Protein AF-A0A3G8X6A3-F1 (afdb_monomer_lite)

Foldseek 3Di:
DDDPPPPPVDVVVPPLVPDDDVVVLVVLLVCCVVVVDPLVRSCVVSVHDSVVNVVSNVVVVVVVVVVVVVVVVVVVVPPD

Structure (mmCIF, N/CA/C/O backbone):
data_AF-A0A3G8X6A3-F1
#
_entry.id   AF-A0A3G8X6A3-F1
#
loop_
_atom_site.group_PDB
_atom_site.id
_atom_site.type_symbol
_atom_site.label_atom_id
_atom_site.label_alt_id
_atom_site.label_comp_id
_atom_site.label_asym_id
_atom_site.label_entity_id
_atom_site.label_seq_id
_atom_site.pdbx_PDB_ins_code
_atom_site.Cartn_x
_atom_site.Cartn_y
_atom_site.Cartn_z
_atom_site.occupancy
_atom_site.B_iso_or_equiv
_atom_site.auth_seq_id
_atom_site.auth_comp_id
_atom_site.auth_asym_id
_atom_site.auth_atom_id
_atom_site.pdbx_PDB_model_num
ATOM 1 N N . MET A 1 1 ? -20.837 25.355 -44.149 1.00 36.72 1 MET A N 1
ATOM 2 C CA . MET A 1 1 ? -21.321 24.002 -43.789 1.00 36.72 1 MET A CA 1
ATOM 3 C C . MET A 1 1 ? -20.400 23.434 -42.721 1.00 36.72 1 MET A C 1
ATOM 5 O O . MET A 1 1 ? -19.211 23.327 -42.974 1.00 36.72 1 MET A O 1
ATOM 9 N N . ALA A 1 2 ? -20.907 23.156 -41.519 1.00 47.00 2 ALA A N 1
ATOM 10 C CA . ALA A 1 2 ? -20.106 22.610 -40.423 1.00 47.00 2 ALA A CA 1
ATOM 11 C C . ALA A 1 2 ? -20.166 21.076 -40.440 1.00 47.00 2 ALA A C 1
ATOM 13 O O . ALA A 1 2 ? -21.195 20.495 -40.096 1.00 47.00 2 ALA A O 1
ATOM 14 N N . THR A 1 3 ? -19.075 20.408 -40.813 1.00 51.06 3 THR A N 1
ATOM 15 C CA . THR A 1 3 ? -18.946 18.954 -40.652 1.00 51.06 3 THR A CA 1
ATOM 16 C C . THR A 1 3 ? -18.356 18.663 -39.277 1.00 51.06 3 THR A C 1
ATOM 18 O O . THR A 1 3 ? -17.148 18.736 -39.072 1.00 51.06 3 THR A O 1
ATOM 21 N N . LYS A 1 4 ? -19.225 18.356 -38.308 1.00 52.41 4 LYS A N 1
ATOM 22 C CA . LYS A 1 4 ? -18.822 17.856 -36.988 1.00 52.41 4 LYS A CA 1
ATOM 23 C C . LYS A 1 4 ? -18.248 16.443 -37.149 1.00 52.41 4 LYS A C 1
ATOM 25 O O . LYS A 1 4 ? -18.996 15.468 -37.083 1.00 52.41 4 LYS A O 1
ATOM 30 N N . SER A 1 5 ? -16.936 16.313 -37.345 1.00 55.28 5 SER A N 1
ATOM 31 C CA . SER A 1 5 ? -16.255 15.040 -37.111 1.00 55.28 5 SER A CA 1
ATOM 32 C C . SER A 1 5 ? -16.285 14.784 -35.609 1.00 55.28 5 SER A C 1
ATOM 34 O O . SER A 1 5 ? -15.602 15.422 -34.814 1.00 55.28 5 SER A O 1
ATOM 36 N N . LYS A 1 6 ? -17.185 13.894 -35.199 1.00 54.38 6 LYS A N 1
ATOM 37 C CA . LYS A 1 6 ? -17.290 13.421 -33.824 1.00 54.38 6 LYS A CA 1
ATOM 38 C C . LYS A 1 6 ? -16.033 12.602 -33.549 1.00 54.38 6 LYS A C 1
ATOM 40 O O . LYS A 1 6 ? -16.021 11.405 -33.833 1.00 54.38 6 LYS A O 1
ATOM 45 N N . ASP A 1 7 ? -14.992 13.258 -33.042 1.00 54.94 7 ASP A N 1
ATOM 46 C CA . ASP A 1 7 ? -13.777 12.627 -32.535 1.00 54.94 7 ASP A CA 1
ATOM 47 C C . ASP A 1 7 ? -14.161 11.696 -31.389 1.00 54.94 7 ASP A C 1
ATOM 49 O O . ASP A 1 7 ? -14.180 12.048 -30.208 1.00 54.94 7 ASP A O 1
ATOM 53 N N . LYS A 1 8 ? -14.533 10.469 -31.753 1.00 55.72 8 LYS A N 1
ATOM 54 C CA . LYS A 1 8 ? -14.662 9.355 -30.828 1.00 55.72 8 LYS A CA 1
ATOM 55 C C . LYS A 1 8 ? -13.242 9.009 -30.404 1.00 55.72 8 LYS A C 1
ATOM 57 O O . LYS A 1 8 ? -12.632 8.086 -30.939 1.00 55.72 8 LYS A O 1
ATOM 62 N N . THR A 1 9 ? -12.705 9.777 -29.462 1.00 54.47 9 THR A N 1
ATOM 63 C CA . THR A 1 9 ? -11.517 9.404 -28.700 1.00 54.47 9 THR A CA 1
ATOM 64 C C . THR A 1 9 ? -11.752 7.979 -28.202 1.00 54.47 9 THR A C 1
ATOM 66 O O . THR A 1 9 ? -12.648 7.728 -27.393 1.00 54.47 9 THR A O 1
ATOM 69 N N . LYS A 1 10 ? -11.036 7.016 -28.802 1.00 60.84 10 LYS A N 1
ATOM 70 C CA . LYS A 1 10 ? -11.180 5.582 -28.520 1.00 60.84 10 LYS A CA 1
ATOM 71 C C . LYS A 1 10 ? -11.140 5.392 -27.008 1.00 60.84 10 LYS A C 1
ATOM 73 O O . LYS A 1 10 ? -10.202 5.839 -26.368 1.00 60.84 10 LYS A O 1
ATOM 78 N N . ILE A 1 11 ? -12.104 4.681 -26.431 1.00 52.78 11 ILE A N 1
ATOM 79 C CA . ILE A 1 11 ? -12.140 4.381 -24.986 1.00 52.78 11 ILE A CA 1
ATOM 80 C C . ILE A 1 11 ? -10.808 3.764 -24.502 1.00 52.78 11 ILE A C 1
ATOM 82 O O . ILE A 1 11 ? -10.411 3.981 -23.368 1.00 52.78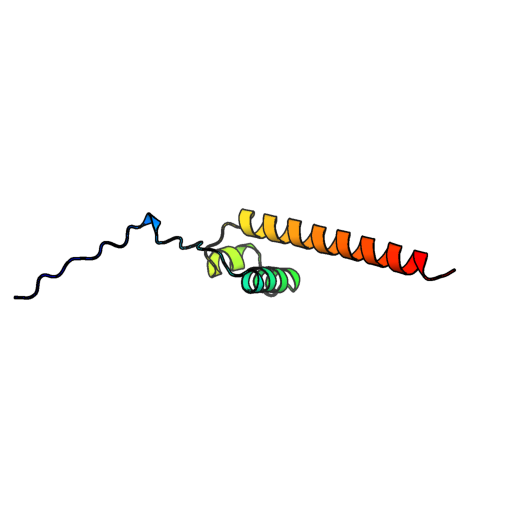 11 ILE A O 1
ATOM 86 N N . ALA A 1 12 ? -10.050 3.105 -25.384 1.00 51.38 12 ALA A N 1
ATOM 87 C CA . ALA A 1 12 ? -8.695 2.612 -25.126 1.00 51.38 12 ALA A CA 1
ATOM 88 C C . ALA A 1 12 ? -7.629 3.697 -24.817 1.00 51.38 12 ALA A C 1
ATOM 90 O O . ALA A 1 12 ? -6.629 3.390 -24.170 1.00 51.38 12 ALA A O 1
ATOM 91 N N . THR A 1 13 ? -7.805 4.953 -25.255 1.00 54.41 13 THR A N 1
ATOM 92 C CA . THR A 1 13 ? -6.921 6.080 -24.886 1.00 54.41 13 THR A CA 1
ATOM 93 C C . THR A 1 13 ? -7.298 6.696 -23.543 1.00 54.41 13 THR A C 1
ATOM 95 O O . THR A 1 13 ? -6.456 7.315 -22.894 1.00 54.41 13 THR A O 1
ATOM 98 N N . ARG A 1 14 ? -8.525 6.454 -23.063 1.00 56.31 14 ARG A N 1
ATOM 99 C CA . ARG A 1 14 ? -8.888 6.661 -21.664 1.00 56.31 14 ARG A CA 1
ATOM 100 C C . ARG A 1 14 ? -8.233 5.540 -20.871 1.00 56.31 14 ARG A C 1
ATOM 102 O O . ARG A 1 14 ? -8.834 4.507 -20.612 1.00 56.31 14 ARG A O 1
ATOM 109 N N . LYS A 1 15 ? -6.970 5.723 -20.499 1.00 55.75 15 LYS A N 1
ATOM 110 C CA . LYS A 1 15 ? -6.401 5.017 -19.353 1.00 55.75 15 LYS A CA 1
ATOM 111 C C . LYS A 1 15 ? -6.863 5.816 -18.129 1.00 55.75 15 LYS A C 1
ATOM 113 O O . LYS A 1 15 ? -6.173 6.769 -17.787 1.00 55.75 15 LYS A O 1
ATOM 118 N N . PRO A 1 16 ? -8.004 5.516 -17.473 1.00 55.31 16 PRO A N 1
ATOM 119 C CA . PRO A 1 16 ? -8.350 6.189 -16.215 1.00 55.31 16 PRO A CA 1
ATOM 120 C C . PRO A 1 16 ? -7.280 5.925 -15.142 1.00 55.31 16 PRO A C 1
ATOM 122 O O . PRO A 1 16 ? -7.074 6.732 -14.250 1.00 55.31 16 PRO A O 1
ATOM 125 N N . TRP A 1 17 ? -6.530 4.831 -15.301 1.00 54.53 17 TRP A N 1
ATOM 126 C CA . TRP A 1 17 ? -5.329 4.471 -14.540 1.00 54.53 17 TRP A CA 1
ATOM 127 C C . TRP A 1 17 ? -4.036 4.974 -15.193 1.00 54.53 17 TRP A C 1
ATOM 129 O O . TRP A 1 17 ? -2.960 4.425 -14.948 1.00 54.53 17 TRP A O 1
ATOM 139 N N . GLY A 1 18 ? -4.143 5.928 -16.120 1.00 59.03 18 GLY A N 1
ATOM 140 C CA . GLY A 1 18 ? -3.045 6.493 -16.887 1.00 59.03 18 GLY A CA 1
ATOM 141 C C . GLY A 1 18 ? -2.024 7.076 -15.933 1.00 59.03 18 GLY A C 1
ATOM 142 O O . GLY A 1 18 ? -2.245 8.152 -15.404 1.00 59.03 18 GLY A O 1
ATOM 143 N N . ARG A 1 19 ? -0.975 6.282 -15.681 1.00 64.19 19 ARG A N 1
ATOM 144 C CA . ARG A 1 19 ? 0.221 6.563 -14.879 1.00 64.19 19 ARG A CA 1
ATOM 145 C C . ARG A 1 19 ? 0.016 7.717 -13.892 1.00 64.19 19 ARG A C 1
ATOM 147 O O . ARG A 1 19 ? 0.378 8.846 -14.200 1.00 64.19 19 ARG A O 1
ATOM 154 N N . LEU A 1 20 ? -0.509 7.410 -12.696 1.00 74.81 20 LEU A N 1
ATOM 155 C CA . LEU A 1 20 ? -0.274 8.287 -11.543 1.00 74.81 20 LEU A CA 1
ATOM 156 C C . LEU A 1 20 ? 1.218 8.647 -11.534 1.00 74.81 20 LEU A C 1
ATOM 158 O O . LEU A 1 20 ? 2.049 7.736 -11.679 1.00 74.81 20 LEU A O 1
ATOM 162 N N . SER A 1 21 ? 1.531 9.938 -11.392 1.00 81.88 21 SER A N 1
ATOM 163 C CA . SER A 1 21 ? 2.910 10.378 -11.187 1.00 81.88 21 SER A CA 1
ATOM 164 C C . SER A 1 21 ? 3.480 9.682 -9.957 1.00 81.88 21 SER A C 1
ATOM 166 O O . SER A 1 21 ? 2.734 9.323 -9.038 1.00 81.88 21 SER A O 1
ATOM 168 N N . ASP A 1 22 ? 4.786 9.439 -9.955 1.00 82.81 22 ASP A N 1
ATOM 169 C CA . ASP A 1 22 ? 5.429 8.763 -8.830 1.00 82.81 22 ASP A CA 1
ATOM 170 C C . ASP A 1 22 ? 5.271 9.581 -7.536 1.00 82.81 22 ASP A C 1
ATOM 172 O O . ASP A 1 22 ? 4.892 9.003 -6.520 1.00 82.81 22 ASP A O 1
ATOM 176 N N . ASP A 1 23 ? 5.309 10.916 -7.619 1.00 85.69 23 ASP A N 1
ATOM 177 C CA . ASP A 1 23 ? 5.001 11.832 -6.508 1.00 85.69 23 ASP A CA 1
ATOM 178 C C . ASP A 1 23 ? 3.611 11.587 -5.895 1.00 85.69 23 ASP A C 1
ATOM 180 O O . ASP A 1 23 ? 3.429 11.571 -4.676 1.00 85.69 23 ASP A O 1
ATOM 184 N N . LEU A 1 24 ? 2.593 11.370 -6.738 1.00 87.12 24 LEU A N 1
ATOM 185 C CA . LEU A 1 24 ? 1.242 11.071 -6.263 1.00 87.12 24 LEU A CA 1
ATOM 186 C C . LEU A 1 24 ? 1.173 9.684 -5.625 1.00 87.12 24 LEU A C 1
ATOM 188 O O . LEU A 1 24 ? 0.447 9.506 -4.647 1.00 87.12 24 LEU A O 1
ATOM 192 N N . LYS A 1 25 ? 1.913 8.699 -6.148 1.00 88.75 25 LYS A N 1
ATOM 193 C CA . LYS A 1 25 ? 1.986 7.367 -5.529 1.00 88.75 25 LYS A CA 1
ATOM 194 C C . LYS A 1 25 ? 2.633 7.448 -4.154 1.00 88.75 25 LYS A C 1
ATOM 196 O O . LYS A 1 25 ? 2.093 6.868 -3.217 1.00 88.75 25 LYS A O 1
ATOM 201 N N . GLU A 1 26 ? 3.734 8.181 -4.025 1.00 88.31 26 GLU A N 1
ATOM 202 C CA . GLU A 1 26 ? 4.413 8.402 -2.747 1.00 88.31 26 GLU A CA 1
ATOM 203 C C . GLU A 1 26 ? 3.501 9.109 -1.753 1.00 88.31 26 GLU A C 1
ATOM 205 O O . GLU A 1 26 ? 3.325 8.625 -0.637 1.00 88.31 26 GLU A O 1
ATOM 210 N N . LYS A 1 27 ? 2.807 10.170 -2.181 1.00 90.62 27 LYS A N 1
ATOM 211 C CA . LYS A 1 27 ? 1.829 10.862 -1.338 1.00 90.62 27 LYS A CA 1
ATOM 212 C C . LYS A 1 27 ? 0.741 9.918 -0.818 1.00 90.62 27 LYS A C 1
ATOM 214 O O . LYS A 1 27 ? 0.437 9.938 0.371 1.00 90.62 27 LYS A O 1
ATOM 219 N N . ILE A 1 28 ? 0.194 9.055 -1.677 1.00 89.94 28 ILE A N 1
ATOM 220 C CA . ILE A 1 28 ? -0.813 8.057 -1.279 1.00 89.94 28 ILE A CA 1
ATOM 221 C C . ILE A 1 28 ? -0.236 7.063 -0.266 1.00 89.94 28 ILE A C 1
ATOM 223 O O . ILE A 1 28 ? -0.903 6.731 0.712 1.00 89.94 28 ILE A O 1
ATOM 227 N N . ILE A 1 29 ? 0.992 6.582 -0.477 1.00 90.62 29 ILE A N 1
ATOM 228 C CA . ILE A 1 29 ? 1.656 5.660 0.455 1.00 90.62 29 ILE A CA 1
ATOM 229 C C . ILE A 1 29 ? 1.885 6.340 1.811 1.00 90.62 29 ILE A C 1
ATOM 231 O O . ILE A 1 29 ? 1.625 5.723 2.844 1.00 90.62 29 ILE A O 1
ATOM 235 N N . CYS A 1 30 ? 2.311 7.604 1.820 1.00 91.25 30 CYS A N 1
ATOM 236 C CA . CYS A 1 30 ? 2.503 8.397 3.032 1.00 91.25 30 CYS A CA 1
ATOM 237 C C . CYS A 1 30 ? 1.189 8.619 3.792 1.00 91.25 30 CYS A C 1
ATOM 239 O O . CYS A 1 30 ? 1.153 8.374 4.994 1.00 91.25 30 CYS A O 1
ATOM 241 N N . GLU A 1 31 ? 0.104 8.997 3.103 1.00 91.88 31 GLU A N 1
ATOM 242 C CA . GLU A 1 31 ? -1.238 9.154 3.694 1.00 91.88 31 GLU A CA 1
ATOM 243 C C . GLU A 1 31 ? -1.755 7.845 4.323 1.00 91.88 31 GLU A C 1
ATOM 245 O O . GLU A 1 31 ? -2.459 7.871 5.334 1.00 91.88 31 GLU A O 1
ATOM 250 N N . ILE A 1 32 ? -1.400 6.690 3.748 1.00 91.50 32 ILE A N 1
ATOM 251 C CA . ILE A 1 32 ? -1.764 5.381 4.306 1.00 91.50 32 ILE A CA 1
ATOM 252 C C . ILE A 1 32 ? -0.896 5.030 5.517 1.00 91.50 32 ILE A C 1
ATOM 254 O O . ILE A 1 32 ? -1.419 4.584 6.538 1.00 91.50 32 ILE A O 1
ATOM 258 N N . LYS A 1 33 ? 0.422 5.244 5.433 1.00 89.31 33 LYS A N 1
ATOM 259 C CA . LYS A 1 33 ? 1.356 4.984 6.539 1.00 89.31 33 LYS A CA 1
ATOM 260 C C . LYS A 1 33 ? 1.085 5.859 7.759 1.00 89.31 33 LYS A C 1
ATOM 262 O O . LYS A 1 33 ? 1.212 5.376 8.877 1.00 89.31 33 LYS A O 1
ATOM 267 N N . SER A 1 34 ? 0.683 7.110 7.550 1.00 90.50 34 SER A N 1
ATOM 268 C CA . SER A 1 34 ? 0.300 8.030 8.622 1.00 90.50 34 SER A CA 1
ATOM 269 C C . SER A 1 34 ? -1.091 7.751 9.197 1.00 90.50 34 SER A C 1
ATOM 271 O O . SER A 1 34 ? -1.547 8.494 10.061 1.00 90.50 34 SER A O 1
ATOM 273 N N . SER A 1 35 ? -1.782 6.700 8.734 1.00 88.50 35 SER A N 1
ATOM 274 C CA . SER A 1 35 ? -3.165 6.345 9.089 1.00 88.50 35 SER A CA 1
ATOM 275 C C . SER A 1 35 ? -4.226 7.401 8.743 1.00 88.50 35 SER A C 1
ATOM 277 O O . SER A 1 35 ? -5.390 7.255 9.111 1.00 88.50 35 SER A O 1
ATOM 279 N N . MET A 1 36 ? -3.863 8.427 7.966 1.00 90.88 36 MET A N 1
ATOM 280 C CA . MET A 1 36 ? -4.780 9.475 7.508 1.00 90.88 36 MET A CA 1
ATOM 281 C C . MET A 1 36 ? -5.821 8.935 6.516 1.00 90.88 36 MET A C 1
ATOM 283 O O . MET A 1 36 ? -6.951 9.419 6.461 1.00 90.88 36 MET A O 1
ATOM 287 N N . LEU A 1 37 ? -5.461 7.902 5.747 1.00 88.56 37 LEU A N 1
ATOM 288 C CA . LEU A 1 37 ? -6.378 7.142 4.901 1.00 88.56 37 LEU A CA 1
ATOM 289 C C . LEU A 1 37 ? -6.156 5.639 5.062 1.00 88.56 37 LEU A C 1
ATOM 291 O O . LEU A 1 37 ? -5.036 5.146 5.020 1.00 88.56 37 LEU A O 1
ATOM 295 N N . SER A 1 38 ? -7.241 4.867 5.130 1.00 89.25 38 SER A N 1
ATOM 296 C CA . SER A 1 38 ? -7.125 3.415 4.966 1.00 89.25 38 SER A CA 1
ATOM 297 C C . SER A 1 38 ? -6.831 3.059 3.506 1.00 89.25 38 SER A C 1
ATOM 299 O O . SER A 1 38 ? -7.281 3.736 2.578 1.00 89.25 38 SER A O 1
ATOM 301 N N . GLN A 1 39 ? -6.164 1.926 3.274 1.00 89.06 39 GLN A N 1
ATOM 302 C CA . GLN A 1 39 ? -5.925 1.393 1.925 1.00 89.06 39 GLN A CA 1
ATOM 303 C C . GLN A 1 39 ? -7.228 1.248 1.116 1.00 89.06 39 GLN A C 1
ATOM 305 O O . GLN A 1 39 ? -7.257 1.487 -0.092 1.00 89.06 39 GLN A O 1
ATOM 310 N N . ARG A 1 40 ? -8.336 0.901 1.788 1.00 90.06 40 ARG A N 1
ATOM 311 C CA . ARG A 1 40 ? -9.665 0.801 1.171 1.00 90.06 40 ARG A CA 1
ATOM 312 C C . ARG A 1 40 ? -10.225 2.173 0.787 1.00 90.06 40 ARG A C 1
ATOM 314 O O . ARG A 1 40 ? -10.804 2.304 -0.290 1.00 90.06 40 ARG A O 1
ATOM 321 N N . ALA A 1 41 ? -10.051 3.182 1.640 1.00 89.00 41 ALA A N 1
ATOM 322 C CA . ALA A 1 41 ? -10.475 4.552 1.362 1.00 89.00 41 ALA A CA 1
ATOM 323 C C . ALA A 1 41 ? -9.667 5.171 0.213 1.00 89.00 41 ALA A C 1
ATOM 325 O O . ALA A 1 41 ? -10.254 5.748 -0.701 1.00 89.00 41 ALA A O 1
ATOM 326 N N . ALA A 1 42 ? -8.347 4.965 0.198 1.00 88.38 42 ALA A N 1
ATOM 327 C CA . ALA A 1 42 ? -7.481 5.378 -0.902 1.00 88.38 42 ALA A CA 1
ATOM 328 C C . ALA A 1 42 ? -7.893 4.711 -2.227 1.00 88.38 42 ALA A C 1
ATOM 330 O O . ALA A 1 42 ? -8.012 5.386 -3.249 1.00 88.38 42 ALA A O 1
ATOM 331 N N . GLY A 1 43 ? -8.213 3.413 -2.201 1.00 87.81 43 GLY A N 1
ATOM 332 C CA . GLY A 1 43 ? -8.721 2.707 -3.378 1.00 87.81 43 GLY A CA 1
ATOM 333 C C . GLY A 1 43 ? -10.010 3.313 -3.940 1.00 87.81 43 GLY A C 1
ATOM 334 O O . GLY A 1 43 ? -10.139 3.478 -5.146 1.00 87.81 43 GLY A O 1
ATOM 335 N N . ARG A 1 44 ? -10.945 3.742 -3.083 1.00 88.19 44 ARG A N 1
ATOM 336 C CA . ARG A 1 44 ? -12.168 4.434 -3.532 1.00 88.19 44 ARG A CA 1
ATOM 337 C C . ARG A 1 44 ? -11.883 5.834 -4.076 1.00 88.19 44 ARG A C 1
ATOM 339 O O . ARG A 1 44 ? -12.402 6.185 -5.128 1.00 88.19 44 ARG A O 1
ATOM 346 N N . LYS A 1 45 ? -11.051 6.612 -3.376 1.00 86.81 45 LYS A N 1
ATOM 347 C CA . LYS A 1 45 ? -10.739 8.012 -3.711 1.00 86.81 45 LYS A CA 1
ATOM 348 C C . LYS A 1 45 ? -10.018 8.144 -5.052 1.00 86.81 45 LYS A C 1
ATOM 350 O O . LYS A 1 45 ? -10.346 9.020 -5.841 1.00 86.81 45 LYS A O 1
ATOM 355 N N . TYR A 1 46 ? -9.057 7.261 -5.306 1.00 84.00 46 TYR A N 1
ATOM 356 C CA . TYR A 1 46 ? -8.233 7.284 -6.517 1.00 84.00 46 TYR A CA 1
ATOM 357 C C . TYR A 1 46 ? -8.676 6.235 -7.556 1.00 84.00 46 TYR A C 1
ATOM 359 O O . TYR A 1 46 ? -8.015 6.053 -8.575 1.00 84.00 46 TYR A O 1
ATOM 367 N N . GLY A 1 47 ? -9.775 5.518 -7.292 1.00 84.50 47 GLY A N 1
ATOM 368 C CA . GLY A 1 47 ? -10.296 4.428 -8.125 1.00 84.50 47 GLY A CA 1
ATOM 369 C C . GLY A 1 47 ? -9.400 3.181 -8.193 1.00 84.50 47 GLY A C 1
ATOM 370 O O . GLY A 1 47 ? -9.638 2.289 -8.996 1.00 84.50 47 GLY A O 1
ATOM 371 N N . LEU A 1 48 ? -8.352 3.088 -7.379 1.00 85.44 48 LEU A N 1
ATOM 372 C CA . LEU A 1 48 ? -7.348 2.036 -7.487 1.00 85.44 48 LEU A CA 1
ATOM 373 C C . LEU A 1 48 ? -7.792 0.726 -6.808 1.00 85.44 48 LEU A C 1
ATOM 375 O O . LEU A 1 48 ? -8.335 0.750 -5.700 1.00 85.44 48 LEU A O 1
ATOM 379 N N . PRO A 1 49 ? -7.469 -0.444 -7.392 1.00 87.12 49 PRO A N 1
ATOM 380 C CA . PRO A 1 49 ? -7.583 -1.713 -6.686 1.00 87.12 49 PRO A CA 1
ATOM 381 C C . PRO A 1 49 ? -6.706 -1.716 -5.431 1.00 87.12 49 PRO A C 1
ATOM 383 O O . PRO A 1 49 ? -5.541 -1.308 -5.474 1.00 87.12 49 PRO A O 1
ATOM 386 N N . SER A 1 50 ? -7.225 -2.250 -4.323 1.00 85.19 50 SER A N 1
ATOM 387 C CA . SER A 1 50 ? -6.457 -2.389 -3.078 1.00 85.19 50 SER A CA 1
ATOM 388 C C . SER A 1 50 ? -5.169 -3.192 -3.291 1.00 85.19 50 SER A C 1
ATOM 390 O O . SER A 1 50 ? -4.128 -2.830 -2.749 1.00 85.19 50 SER A O 1
ATOM 392 N N . SER A 1 51 ? -5.203 -4.222 -4.140 1.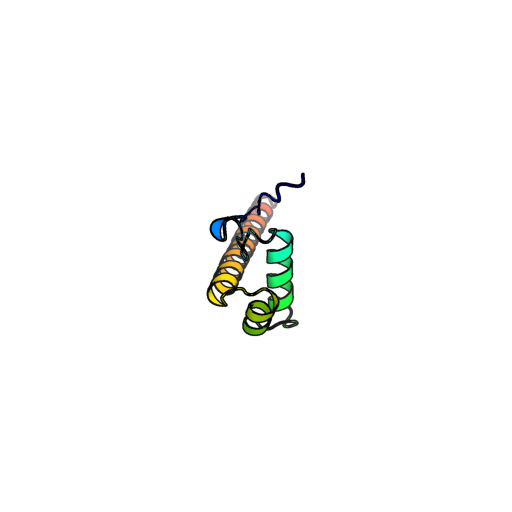00 87.62 51 SER A N 1
ATOM 393 C CA . SER A 1 51 ? -4.036 -5.034 -4.506 1.00 87.62 51 SER A CA 1
ATOM 394 C C . SER A 1 51 ? -2.922 -4.221 -5.176 1.00 87.62 51 SER A C 1
ATOM 396 O O . SER A 1 51 ? -1.745 -4.467 -4.918 1.00 87.62 51 SER A O 1
ATOM 398 N N . THR A 1 52 ? -3.267 -3.220 -5.990 1.00 87.75 52 THR A N 1
ATOM 399 C CA . THR A 1 52 ? -2.298 -2.311 -6.621 1.00 87.75 52 THR A CA 1
ATOM 400 C C . THR A 1 52 ? -1.594 -1.454 -5.576 1.00 87.75 52 THR A C 1
ATOM 402 O O . THR A 1 52 ? -0.367 -1.370 -5.579 1.00 87.75 52 THR A O 1
ATOM 405 N N . ILE A 1 53 ? -2.355 -0.888 -4.637 1.00 88.12 53 ILE A N 1
ATOM 406 C CA . ILE A 1 53 ? -1.809 -0.091 -3.531 1.00 88.12 53 ILE A CA 1
ATOM 407 C C . ILE A 1 53 ? -0.911 -0.960 -2.636 1.00 88.12 53 ILE A C 1
ATOM 409 O O . ILE A 1 53 ? 0.185 -0.545 -2.270 1.00 88.12 53 ILE A O 1
ATOM 413 N N . GLY A 1 54 ? -1.323 -2.200 -2.353 1.00 87.88 54 GLY A N 1
ATOM 414 C CA . GLY A 1 54 ? -0.525 -3.147 -1.568 1.00 87.88 54 GLY A CA 1
ATOM 415 C C . GLY A 1 54 ? 0.833 -3.446 -2.210 1.00 87.88 54 GLY A C 1
ATOM 416 O O . GLY A 1 54 ? 1.856 -3.436 -1.529 1.00 87.88 54 G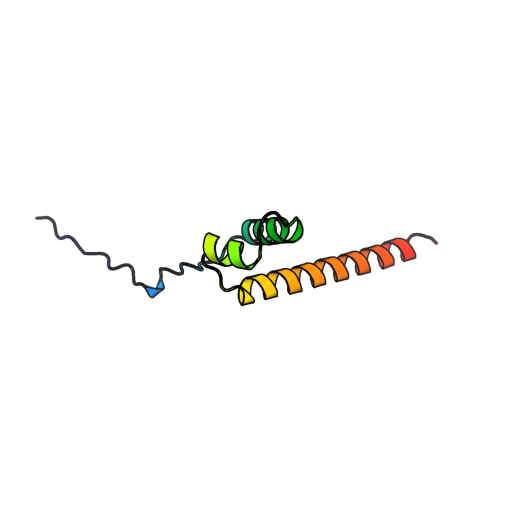LY A O 1
ATOM 417 N N . LYS A 1 55 ? 0.873 -3.618 -3.540 1.00 89.00 55 LYS A N 1
ATOM 418 C CA . LYS A 1 55 ? 2.132 -3.781 -4.289 1.00 89.00 55 LYS A CA 1
ATOM 419 C C . LYS A 1 55 ? 3.037 -2.552 -4.179 1.00 89.00 55 LYS A C 1
ATOM 421 O O . LYS A 1 55 ? 4.252 -2.712 -4.093 1.00 89.00 55 LYS A O 1
ATOM 426 N N . TRP A 1 56 ? 2.474 -1.343 -4.192 1.00 89.50 56 TRP A N 1
ATOM 427 C CA . TRP A 1 56 ? 3.253 -0.111 -4.035 1.00 89.50 56 TRP A CA 1
ATOM 428 C C . TRP A 1 56 ? 3.864 0.002 -2.640 1.00 89.50 56 TRP A C 1
ATOM 430 O O . TRP A 1 56 ? 5.059 0.256 -2.530 1.00 89.50 56 TRP A O 1
ATOM 440 N N . MET A 1 57 ? 3.093 -0.288 -1.589 1.00 87.31 57 MET A N 1
ATOM 441 C CA . MET A 1 57 ? 3.624 -0.306 -0.222 1.00 87.31 57 MET A CA 1
ATOM 442 C C . MET A 1 57 ? 4.717 -1.363 -0.037 1.00 87.31 57 MET A C 1
ATOM 444 O O . MET A 1 57 ? 5.735 -1.082 0.589 1.00 87.31 57 MET A O 1
ATOM 448 N N . GLY A 1 58 ? 4.538 -2.560 -0.610 1.00 86.50 58 GLY A N 1
ATOM 449 C CA . GLY A 1 58 ? 5.548 -3.619 -0.562 1.00 86.50 58 GLY A CA 1
ATOM 450 C C . GLY A 1 58 ? 6.870 -3.183 -1.196 1.00 86.50 58 GLY A C 1
ATOM 451 O O . GLY A 1 58 ? 7.920 -3.294 -0.569 1.00 86.50 58 GLY A O 1
ATOM 452 N N . LYS A 1 59 ? 6.820 -2.603 -2.403 1.00 83.94 59 LYS A N 1
ATOM 453 C CA . LYS A 1 59 ? 8.009 -2.052 -3.075 1.00 83.94 59 LYS A CA 1
ATOM 454 C C . LYS A 1 59 ? 8.656 -0.916 -2.284 1.00 83.94 59 LYS A C 1
ATOM 456 O O . LYS A 1 59 ? 9.871 -0.901 -2.144 1.00 83.94 59 LYS A O 1
ATOM 461 N N . HIS A 1 60 ? 7.856 -0.001 -1.745 1.00 83.69 60 HIS A N 1
ATOM 462 C CA . HIS A 1 60 ? 8.352 1.120 -0.949 1.00 83.69 60 HIS A CA 1
ATOM 463 C C . HIS A 1 60 ? 9.036 0.652 0.345 1.00 83.69 60 HIS A C 1
ATOM 465 O O . HIS A 1 60 ? 10.060 1.198 0.741 1.00 83.69 60 HIS A O 1
ATOM 471 N N . ASN A 1 61 ? 8.512 -0.383 1.007 1.00 78.62 61 ASN A N 1
ATOM 472 C CA . ASN A 1 61 ? 9.156 -0.962 2.187 1.00 78.62 61 ASN A CA 1
ATOM 473 C C . ASN A 1 61 ? 10.475 -1.666 1.838 1.00 78.62 61 ASN A 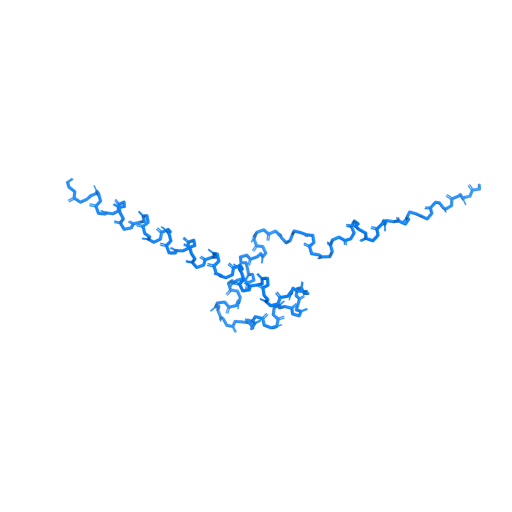C 1
ATOM 475 O O . ASN A 1 61 ? 11.440 -1.528 2.584 1.00 78.62 61 ASN A O 1
ATOM 479 N N . LEU A 1 62 ? 10.542 -2.366 0.699 1.00 77.75 62 LEU A N 1
ATOM 480 C CA . LEU A 1 62 ? 11.794 -2.952 0.208 1.00 77.75 62 LEU A CA 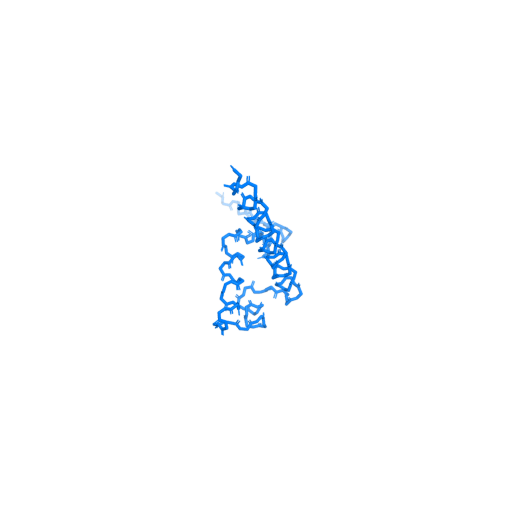1
ATOM 481 C C . LEU A 1 62 ? 12.831 -1.879 -0.140 1.00 77.75 62 LEU A C 1
ATOM 483 O O . LEU A 1 62 ? 13.998 -2.045 0.197 1.00 77.75 62 LEU A O 1
ATOM 487 N N . ALA A 1 63 ? 12.408 -0.775 -0.761 1.00 75.38 63 ALA A N 1
ATOM 488 C CA . ALA A 1 63 ? 13.285 0.354 -1.056 1.00 75.38 63 ALA A CA 1
ATOM 489 C C . ALA A 1 63 ? 13.862 0.965 0.231 1.00 75.38 63 ALA A C 1
ATOM 491 O O . ALA A 1 63 ? 15.074 1.133 0.327 1.00 75.38 63 ALA A O 1
ATOM 492 N N . ILE A 1 64 ? 13.031 1.210 1.254 1.00 76.06 64 ILE A N 1
ATOM 493 C CA . ILE A 1 64 ? 13.504 1.681 2.568 1.00 76.06 64 ILE A CA 1
ATOM 494 C C . ILE A 1 64 ? 14.505 0.696 3.174 1.00 76.06 64 ILE A C 1
ATOM 496 O O . ILE A 1 64 ? 15.566 1.113 3.630 1.00 76.06 64 ILE A O 1
ATOM 500 N N . LEU A 1 65 ? 14.184 -0.602 3.176 1.00 71.81 65 LEU A N 1
ATOM 501 C CA . LEU A 1 65 ? 15.064 -1.621 3.739 1.00 71.81 65 LEU A CA 1
ATOM 502 C C . LEU A 1 65 ? 16.419 -1.621 3.020 1.00 71.81 65 LEU A C 1
ATOM 504 O O . LEU A 1 65 ? 17.456 -1.598 3.674 1.00 71.81 65 LEU A O 1
ATOM 508 N N . PHE A 1 66 ? 16.422 -1.584 1.688 1.00 71.69 66 PHE A N 1
ATOM 509 C CA . PHE A 1 66 ? 17.649 -1.557 0.898 1.00 71.69 66 PHE A CA 1
ATOM 510 C C . PHE A 1 66 ? 18.478 -0.289 1.148 1.00 71.69 66 PHE A C 1
ATOM 512 O O . PHE A 1 66 ? 19.686 -0.383 1.346 1.00 71.69 66 PHE A O 1
ATOM 519 N N . HIS A 1 67 ? 17.841 0.882 1.229 1.00 71.00 67 HIS A N 1
ATOM 520 C CA . HIS A 1 67 ? 18.532 2.128 1.566 1.00 71.00 67 HIS A CA 1
ATOM 521 C C . HIS A 1 67 ? 19.096 2.121 2.988 1.00 71.00 67 HIS A C 1
ATOM 523 O O . HIS A 1 67 ? 20.243 2.516 3.172 1.00 71.00 67 HIS A O 1
ATOM 529 N N . SER A 1 68 ? 18.348 1.603 3.970 1.00 69.94 68 SER A N 1
ATOM 530 C CA . SER A 1 68 ? 18.856 1.426 5.338 1.00 69.94 68 SER A CA 1
ATOM 531 C C . SER A 1 68 ? 20.049 0.473 5.383 1.00 69.94 68 SER A C 1
ATOM 533 O O . SER A 1 68 ? 20.966 0.656 6.185 1.00 69.94 68 SER A O 1
ATOM 535 N N . LYS A 1 69 ? 20.062 -0.521 4.480 1.00 64.88 69 LYS A N 1
ATOM 536 C CA . LYS A 1 69 ? 21.174 -1.450 4.354 1.00 64.88 69 LYS A CA 1
ATOM 537 C C . LYS A 1 69 ? 22.432 -0.786 3.794 1.00 64.88 69 LYS A C 1
ATOM 539 O O . LYS A 1 69 ? 23.498 -0.852 4.391 1.00 64.88 69 LYS A O 1
ATOM 544 N N . ALA A 1 70 ? 22.283 -0.063 2.690 1.00 64.12 70 ALA A N 1
ATOM 545 C CA . ALA A 1 70 ? 23.383 0.679 2.087 1.00 64.12 70 ALA A CA 1
ATOM 546 C C . ALA A 1 70 ? 23.980 1.730 3.044 1.00 64.12 70 ALA A C 1
ATOM 548 O O . ALA A 1 70 ? 25.193 1.917 3.070 1.00 64.12 70 ALA A O 1
ATOM 549 N N . SER A 1 71 ? 23.154 2.387 3.867 1.00 61.34 71 SER A N 1
ATOM 550 C CA . SER A 1 71 ? 23.649 3.360 4.845 1.00 61.34 71 SER A CA 1
ATOM 551 C C . SER A 1 71 ? 24.454 2.733 5.987 1.00 61.34 71 SER A C 1
ATOM 553 O O . SER A 1 71 ? 25.418 3.357 6.421 1.00 61.34 71 SER A O 1
ATOM 555 N N . TYR A 1 72 ? 24.111 1.523 6.465 1.00 60.81 72 TYR A N 1
ATOM 556 C CA . TYR A 1 72 ? 24.932 0.884 7.507 1.00 60.81 72 TYR A CA 1
ATOM 557 C C . TYR A 1 72 ? 26.296 0.463 6.958 1.00 60.81 72 TYR A C 1
ATOM 559 O O . TYR A 1 72 ? 27.290 0.622 7.656 1.00 60.81 72 TYR A O 1
ATOM 567 N N . GLU A 1 73 ? 26.367 -0.024 5.714 1.00 61.94 73 GLU A N 1
ATOM 568 C CA . GLU A 1 73 ? 27.647 -0.442 5.122 1.00 61.94 73 GLU A CA 1
ATOM 569 C C . GLU A 1 73 ? 28.559 0.746 4.841 1.00 61.94 73 GLU A C 1
ATOM 571 O O . GLU A 1 73 ? 29.740 0.696 5.172 1.00 61.94 73 GLU A O 1
ATOM 576 N N . LEU A 1 74 ? 28.012 1.851 4.328 1.00 60.19 74 LEU A N 1
ATOM 577 C CA . LEU A 1 74 ? 28.785 3.078 4.123 1.00 60.19 74 LEU A CA 1
ATOM 578 C C . LEU A 1 74 ? 29.286 3.683 5.440 1.00 60.19 74 LEU A C 1
ATOM 580 O O . LEU A 1 74 ? 30.393 4.211 5.477 1.00 60.19 74 LEU A O 1
ATOM 584 N N . SER A 1 75 ? 28.500 3.591 6.518 1.00 59.59 75 SER A N 1
ATOM 585 C CA . SER A 1 75 ? 28.932 4.037 7.846 1.00 59.59 75 SER A CA 1
ATOM 586 C C . SER A 1 75 ? 30.016 3.126 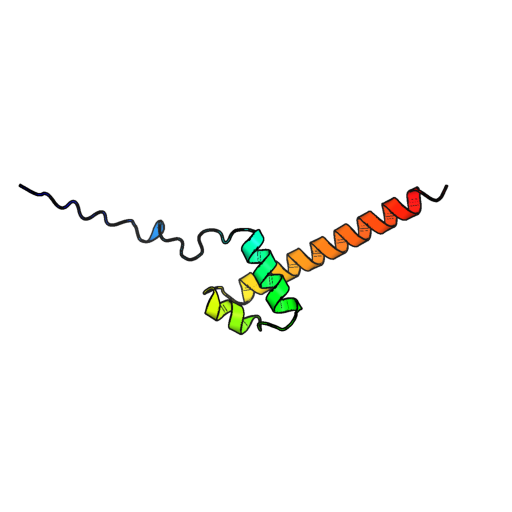8.425 1.00 59.59 75 SER A C 1
ATOM 588 O O . SER A 1 75 ? 31.003 3.626 8.951 1.00 59.59 75 SER A O 1
ATOM 590 N N . ALA A 1 76 ? 29.872 1.805 8.284 1.00 58.91 76 ALA A N 1
ATOM 591 C CA . ALA A 1 76 ? 30.834 0.827 8.794 1.00 58.91 76 ALA A CA 1
ATOM 592 C C . ALA A 1 76 ? 32.185 0.856 8.053 1.00 58.91 76 ALA A C 1
ATOM 594 O O . ALA A 1 76 ? 33.205 0.479 8.619 1.00 58.91 76 ALA A O 1
ATOM 595 N N . MET A 1 77 ? 32.215 1.312 6.797 1.00 60.28 77 MET A N 1
ATOM 596 C CA . MET A 1 77 ? 33.456 1.467 6.025 1.00 60.28 77 MET A CA 1
ATOM 597 C C . MET A 1 77 ? 34.226 2.761 6.335 1.00 60.28 77 MET A C 1
ATOM 599 O O . MET A 1 77 ? 35.380 2.870 5.930 1.00 60.28 77 MET A O 1
ATOM 603 N N . ASN A 1 78 ? 33.613 3.733 7.022 1.00 58.84 78 ASN A N 1
ATOM 604 C CA . ASN A 1 78 ? 34.193 5.059 7.276 1.00 58.84 78 ASN A CA 1
ATOM 605 C C . ASN A 1 78 ? 34.774 5.212 8.702 1.00 58.84 78 ASN A C 1
ATOM 607 O O . ASN A 1 78 ? 35.166 6.311 9.082 1.00 58.84 78 ASN A O 1
ATOM 611 N N . GLU A 1 79 ? 34.812 4.129 9.489 1.00 58.09 79 GLU A N 1
ATOM 612 C CA . GLU A 1 79 ? 35.364 4.074 10.859 1.00 58.09 79 GLU A CA 1
ATOM 613 C C . GLU A 1 79 ? 36.782 3.447 10.937 1.00 58.09 79 GLU A C 1
ATOM 615 O O . GLU A 1 79 ? 37.145 2.895 11.973 1.00 58.09 79 GLU A O 1
ATOM 620 N N . ASN A 1 80 ? 37.599 3.527 9.874 1.00 49.47 80 ASN A N 1
ATOM 621 C CA . ASN A 1 80 ? 39.008 3.078 9.878 1.00 49.47 80 ASN A CA 1
ATOM 622 C C . ASN A 1 80 ? 40.000 4.237 9.753 1.00 49.47 80 ASN A C 1
ATOM 624 O O . ASN A 1 80 ? 39.836 5.042 8.808 1.00 49.47 80 ASN A O 1
#

pLDDT: mean 74.08, std 15.29, range [36.72, 91.88]

Radius of gyration: 20.77 Å; chains: 1; bounding box: 60×29×55 Å

Sequence (80 aa):
MATKSKDKTKIATRKPWGRLSDDLKEKIICEIKSSMLSQRAAGRKYGLPSSTIGKWMGKHNLAILFHSKASYELSAMNEN

Secondary structure (DSSP, 8-state):
----------GGG--TT----HHHHHHHHHHHHTTSS-HHHHHHHS---HHHHHHHHHHHHHHHHHHHHHHHHHHHTT--